Protein AF-A0A445EGE2-F1 (afdb_monomer_lite)

Radius of gyration: 16.01 Å; chains: 1; bounding box: 46×30×43 Å

InterPro domains:
  IPR056789 R13L1/DRL21-like, LRR repeat region [PF25019] (27-91)

Foldseek 3Di:
DDDDPPDPPDPQDEEEAEQDLDPQSQQVLLVPQAHAHEYEYEACLSPQALVSLLSNVVVNNVRYPYYHYYHDPPPPRPDDPVRVVSNVVSD

Structure (mmCIF, N/CA/C/O backbone):
data_AF-A0A445EGE2-F1
#
_entry.id   AF-A0A445EGE2-F1
#
loop_
_atom_site.group_PDB
_atom_site.id
_atom_site.type_symbol
_atom_site.label_atom_id
_atom_site.label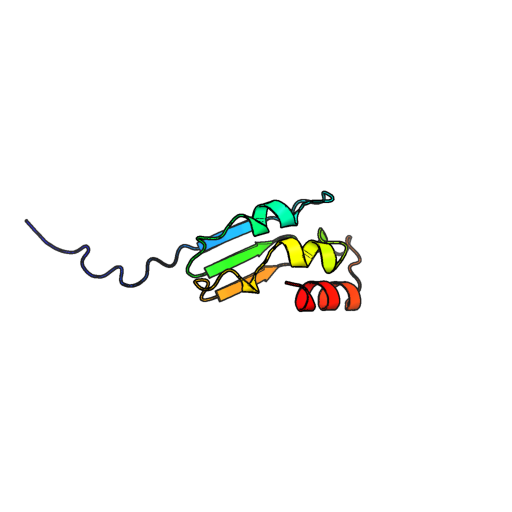_alt_id
_atom_site.label_comp_id
_atom_site.label_asym_id
_atom_site.label_entity_id
_atom_site.label_seq_id
_atom_site.pdbx_PDB_ins_code
_atom_site.Cartn_x
_atom_site.Cartn_y
_atom_site.Cartn_z
_atom_site.occupancy
_atom_site.B_iso_or_equiv
_atom_site.auth_seq_id
_atom_site.auth_comp_id
_atom_site.auth_asym_id
_atom_site.auth_atom_id
_atom_site.pdbx_PDB_model_num
ATOM 1 N N . MET A 1 1 ? -36.506 20.305 21.155 1.00 53.31 1 MET A N 1
ATOM 2 C CA . MET A 1 1 ? -35.523 19.205 21.223 1.00 53.31 1 MET A CA 1
ATOM 3 C C . MET A 1 1 ? -36.161 17.946 20.648 1.00 53.31 1 MET A C 1
ATOM 5 O O . MET A 1 1 ? -37.080 17.438 21.262 1.00 53.31 1 MET A O 1
ATOM 9 N N . HIS A 1 2 ? -35.708 17.497 19.478 1.00 41.12 2 HIS A N 1
ATOM 10 C CA . HIS A 1 2 ? -35.883 16.146 18.917 1.00 41.12 2 HIS A CA 1
ATOM 11 C C . HIS A 1 2 ? -34.601 15.962 18.080 1.00 41.12 2 HIS A C 1
ATOM 13 O O . HIS A 1 2 ? -34.406 16.702 17.128 1.00 41.12 2 HIS A O 1
ATOM 19 N N . GLY A 1 3 ? -33.560 15.234 18.482 1.00 47.53 3 GLY A N 1
ATOM 20 C CA . GLY A 1 3 ? -33.557 13.879 19.013 1.00 47.53 3 GLY A CA 1
ATOM 21 C C . GLY A 1 3 ? -33.314 12.926 17.842 1.00 47.53 3 GLY A C 1
ATOM 22 O O . GLY A 1 3 ? -34.285 12.446 17.274 1.00 47.53 3 GLY A O 1
ATOM 23 N N . GLY A 1 4 ? -32.048 12.693 17.454 1.00 49.66 4 GLY A N 1
ATOM 24 C CA . GLY A 1 4 ? -31.752 11.650 16.461 1.00 49.66 4 GLY A CA 1
ATOM 25 C C . GLY A 1 4 ? -30.453 11.700 15.642 1.00 49.66 4 GLY A C 1
ATOM 26 O O . GLY A 1 4 ? -30.494 11.252 14.507 1.00 49.66 4 GLY A O 1
ATOM 27 N N . ILE A 1 5 ? -29.303 12.153 16.166 1.00 57.34 5 ILE A N 1
ATOM 28 C CA . ILE A 1 5 ? -27.976 11.771 15.594 1.00 57.34 5 ILE A CA 1
ATOM 29 C C . ILE A 1 5 ? -27.383 10.582 16.387 1.00 57.34 5 ILE A C 1
ATOM 31 O O . ILE A 1 5 ? -26.202 10.267 16.346 1.00 57.34 5 ILE A O 1
ATOM 35 N N . SER A 1 6 ? -28.210 9.859 17.141 1.00 53.78 6 SER A N 1
ATOM 36 C CA . SER A 1 6 ? -27.758 8.847 18.105 1.00 53.78 6 SER A CA 1
ATOM 37 C C . SER A 1 6 ? -27.331 7.507 17.484 1.00 53.78 6 SER A C 1
ATOM 39 O O . SER A 1 6 ? -27.261 6.508 18.200 1.00 53.78 6 SER A O 1
ATOM 41 N N . LYS A 1 7 ? -27.072 7.430 16.170 1.00 49.53 7 LYS A N 1
ATOM 42 C CA . LYS A 1 7 ? -26.735 6.152 15.520 1.00 49.53 7 LYS A CA 1
ATOM 43 C C . LYS A 1 7 ? -25.947 6.249 14.208 1.00 49.53 7 LYS A C 1
ATOM 45 O O . LYS A 1 7 ? -26.135 5.418 13.332 1.00 49.53 7 LYS A O 1
ATOM 50 N N . LEU A 1 8 ? -24.999 7.173 14.088 1.00 49.88 8 LEU A N 1
ATOM 51 C CA . LEU A 1 8 ? -23.844 6.920 13.214 1.00 49.88 8 LEU A CA 1
ATOM 52 C C . LEU A 1 8 ? -22.824 6.138 14.045 1.00 49.88 8 LEU A C 1
ATOM 54 O O . LEU A 1 8 ? -21.858 6.703 14.542 1.00 49.88 8 LEU A O 1
ATOM 58 N N . LYS A 1 9 ? -23.112 4.858 14.322 1.00 46.50 9 LYS A N 1
ATOM 59 C CA . LYS A 1 9 ? -22.214 4.036 15.150 1.00 46.50 9 LYS A CA 1
ATOM 60 C C . LYS A 1 9 ? -20.882 3.759 14.456 1.00 46.50 9 LYS A C 1
ATOM 62 O O . LYS A 1 9 ? -19.915 3.527 15.163 1.00 46.50 9 LYS A O 1
ATOM 67 N N . GLU A 1 10 ? -20.823 3.890 13.133 1.00 50.19 10 GLU A N 1
ATOM 68 C CA . GLU A 1 10 ? -19.590 3.833 12.352 1.00 50.19 10 GLU A CA 1
ATOM 69 C C . GLU A 1 10 ? -19.709 4.819 11.186 1.00 50.19 10 GLU A C 1
ATOM 71 O O . GLU A 1 10 ? -20.349 4.542 10.174 1.00 50.19 10 GLU A O 1
ATOM 76 N N . LEU A 1 11 ? -19.153 6.023 11.345 1.00 51.28 11 LEU A N 1
ATOM 77 C CA . LEU A 1 11 ? -18.827 6.871 10.200 1.00 51.28 11 LEU A CA 1
ATOM 78 C C . LEU A 1 11 ? -17.684 6.148 9.468 1.00 51.28 11 LEU A C 1
ATOM 80 O O . LEU A 1 11 ? -16.521 6.345 9.810 1.00 51.28 11 LEU A O 1
ATOM 84 N N . GLN A 1 12 ? -18.003 5.254 8.526 1.00 55.00 12 GLN A N 1
ATOM 85 C CA . GLN A 1 12 ? -16.998 4.746 7.593 1.00 55.00 12 GLN A CA 1
ATOM 86 C C . GLN A 1 12 ? -16.569 5.926 6.729 1.00 55.00 12 GLN A C 1
ATOM 88 O O . GLN A 1 12 ? -17.271 6.331 5.803 1.00 55.00 12 GLN A O 1
ATOM 93 N N . PHE A 1 13 ? -15.446 6.536 7.092 1.00 61.09 13 PHE A N 1
ATOM 94 C CA . PHE A 1 13 ? -14.814 7.531 6.252 1.00 61.09 13 PHE A CA 1
ATOM 95 C C . PHE A 1 13 ? -14.166 6.758 5.107 1.00 61.09 13 PHE A C 1
ATOM 97 O O . PHE A 1 13 ? -13.260 5.964 5.333 1.00 61.09 13 PHE A O 1
ATOM 104 N N 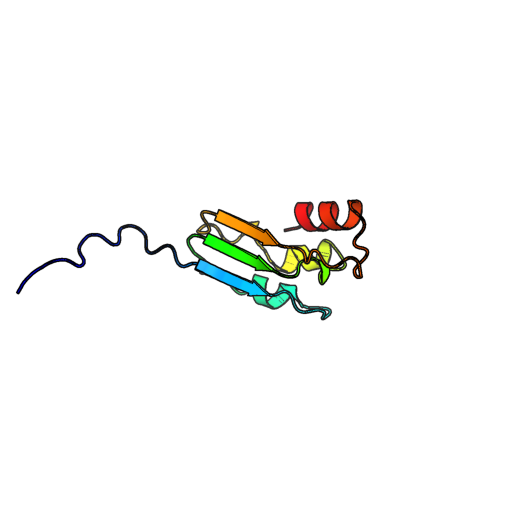. SER A 1 14 ? -14.695 6.909 3.895 1.00 65.00 14 SER A N 1
ATOM 105 C CA . SER A 1 14 ? -14.003 6.408 2.715 1.00 65.00 14 SER A CA 1
ATOM 106 C C . SER A 1 14 ? -12.948 7.438 2.357 1.00 65.00 14 SER A C 1
ATOM 108 O O . SER A 1 14 ? -13.296 8.565 2.007 1.00 65.00 14 SER A O 1
ATOM 110 N N . SER A 1 15 ? -11.681 7.063 2.471 1.00 78.31 15 SER A N 1
ATOM 111 C CA . SER A 1 15 ? -10.562 7.889 2.020 1.00 78.31 15 SER A CA 1
ATOM 112 C C . SER A 1 15 ? -9.912 7.214 0.821 1.00 78.31 15 SER A C 1
ATOM 114 O O . SER A 1 15 ? -9.679 6.006 0.850 1.00 78.31 15 SER A O 1
ATOM 116 N N . ASP A 1 16 ? -9.611 7.979 -0.221 1.00 84.62 16 ASP A N 1
ATOM 117 C CA . ASP A 1 16 ? -8.859 7.496 -1.369 1.00 84.62 16 ASP A CA 1
ATOM 118 C C . ASP A 1 16 ? -7.527 8.231 -1.529 1.00 84.62 16 ASP A C 1
ATOM 120 O O . ASP A 1 16 ? -7.405 9.421 -1.241 1.00 84.62 16 ASP A O 1
ATOM 124 N N . PHE A 1 17 ? -6.513 7.491 -1.968 1.00 86.69 17 PHE A N 1
ATOM 125 C CA . PHE A 1 17 ? -5.180 7.991 -2.270 1.00 86.69 17 PHE A CA 1
ATOM 126 C C . PHE A 1 17 ? -4.800 7.586 -3.689 1.00 86.69 17 PHE A C 1
ATOM 128 O O . PHE A 1 17 ? -4.963 6.432 -4.087 1.00 86.69 17 PHE A O 1
ATOM 135 N N . VAL A 1 18 ? -4.294 8.541 -4.463 1.00 87.31 18 VAL A N 1
ATOM 136 C CA . VAL A 1 18 ? -3.841 8.316 -5.836 1.00 87.31 18 VAL A CA 1
ATOM 137 C C . VAL A 1 18 ? -2.323 8.356 -5.830 1.00 87.31 18 VAL A C 1
ATOM 139 O O . VAL A 1 18 ? -1.749 9.391 -5.515 1.00 87.31 18 VAL A O 1
ATOM 142 N N . VAL A 1 19 ? -1.680 7.246 -6.188 1.00 87.00 19 VAL A N 1
ATOM 143 C CA . VAL A 1 19 ? -0.221 7.197 -6.300 1.00 87.00 19 VAL A CA 1
ATOM 144 C C . VAL A 1 19 ? 0.217 8.050 -7.486 1.00 87.00 19 VAL A C 1
ATOM 146 O O . VAL A 1 19 ? -0.255 7.864 -8.614 1.00 87.00 19 VAL A O 1
ATOM 149 N N . GLU A 1 20 ? 1.128 8.985 -7.238 1.00 83.06 20 GLU A N 1
ATOM 150 C CA . GLU A 1 20 ? 1.765 9.780 -8.283 1.00 83.06 20 GLU A CA 1
ATOM 151 C C . GLU A 1 20 ? 3.014 9.084 -8.828 1.00 83.06 20 GLU A C 1
ATOM 153 O O . GLU A 1 20 ? 3.738 8.418 -8.096 1.00 83.06 20 GLU A O 1
ATOM 158 N N . ARG A 1 21 ? 3.299 9.268 -10.121 1.00 78.50 21 ARG A N 1
ATOM 159 C CA . ARG A 1 21 ? 4.493 8.717 -10.779 1.00 78.50 21 ARG A CA 1
ATOM 160 C C . ARG A 1 21 ? 5.731 9.570 -10.472 1.00 78.50 21 ARG A C 1
ATOM 162 O O . ARG A 1 21 ? 6.245 10.259 -11.350 1.00 78.50 21 ARG A O 1
ATOM 169 N N . GLN A 1 22 ? 6.164 9.571 -9.218 1.00 74.50 22 GLN A N 1
ATOM 170 C CA . GLN A 1 22 ? 7.360 10.266 -8.731 1.00 74.50 22 GLN A CA 1
ATOM 171 C C . GLN A 1 22 ? 8.129 9.332 -7.789 1.00 74.50 22 GLN A C 1
ATOM 173 O O . GLN A 1 22 ? 7.525 8.428 -7.229 1.00 74.50 22 GLN A O 1
ATOM 178 N N . GLU A 1 23 ? 9.426 9.568 -7.551 1.00 66.06 23 GLU A N 1
ATOM 179 C CA . GLU A 1 23 ? 10.254 8.702 -6.677 1.00 66.06 23 GLU A CA 1
ATOM 180 C C . GLU A 1 23 ? 9.701 8.538 -5.242 1.00 66.06 23 GLU A C 1
ATOM 182 O O . GLU A 1 23 ? 10.085 7.612 -4.530 1.00 66.06 23 GLU A O 1
ATOM 187 N N . ASN A 1 24 ? 8.777 9.413 -4.829 1.00 68.62 24 ASN A N 1
ATOM 188 C CA . ASN A 1 24 ? 8.180 9.445 -3.496 1.00 68.62 24 ASN A CA 1
ATOM 189 C C . ASN A 1 24 ? 6.648 9.273 -3.522 1.00 68.62 24 ASN A C 1
ATOM 191 O O . ASN A 1 24 ? 5.978 9.703 -2.581 1.00 68.62 24 ASN A O 1
ATOM 195 N N . GLY A 1 25 ? 6.076 8.670 -4.572 1.00 72.31 25 GLY A N 1
ATOM 196 C CA . GLY A 1 25 ? 4.624 8.628 -4.813 1.00 72.31 25 GLY A CA 1
ATOM 197 C C . GLY A 1 25 ? 3.788 8.009 -3.685 1.00 72.31 25 GLY A C 1
ATOM 198 O O . GLY A 1 25 ? 2.593 8.274 -3.570 1.00 72.31 25 GLY A O 1
ATOM 199 N N . THR A 1 26 ? 4.414 7.216 -2.816 1.00 81.50 26 THR A N 1
ATOM 200 C CA . THR A 1 26 ? 3.805 6.558 -1.647 1.00 81.50 26 THR A CA 1
ATOM 201 C C . THR A 1 26 ? 4.289 7.113 -0.302 1.00 81.50 26 THR A C 1
ATOM 203 O O . THR A 1 26 ? 3.813 6.679 0.747 1.00 81.50 26 THR A O 1
ATOM 206 N N . GLN A 1 27 ? 5.237 8.056 -0.283 1.00 84.88 27 GLN A N 1
ATOM 207 C CA . GLN A 1 27 ? 5.798 8.580 0.966 1.00 84.88 27 GLN A CA 1
ATOM 208 C C . GLN A 1 27 ? 4.756 9.367 1.762 1.00 84.88 27 GLN A C 1
ATOM 210 O O . GLN A 1 27 ? 4.608 9.149 2.963 1.00 84.88 27 GLN A O 1
ATOM 215 N N . GLU A 1 28 ? 3.994 10.224 1.084 1.00 84.38 28 GLU A N 1
ATOM 216 C CA . GLU A 1 28 ? 2.913 11.003 1.699 1.00 84.38 28 GLU A CA 1
ATOM 217 C C . GLU A 1 28 ? 1.846 10.086 2.311 1.00 84.38 28 GLU A C 1
ATOM 219 O O . GLU A 1 28 ? 1.329 10.338 3.400 1.00 84.38 28 GLU A O 1
ATOM 224 N N . LEU A 1 29 ? 1.583 8.947 1.663 1.00 85.94 29 LEU A N 1
ATOM 225 C CA . LEU A 1 29 ? 0.680 7.926 2.182 1.00 85.94 29 LEU A CA 1
ATOM 226 C C . LEU A 1 29 ? 1.171 7.331 3.514 1.00 85.94 29 LEU A C 1
ATOM 228 O O . LEU A 1 29 ? 0.367 6.989 4.388 1.00 85.94 29 LEU A O 1
ATOM 232 N N . GLY A 1 30 ? 2.485 7.240 3.711 1.00 86.19 30 GLY A N 1
ATOM 233 C CA . GLY A 1 30 ? 3.101 6.834 4.974 1.00 86.19 30 GLY A CA 1
ATOM 234 C C . GLY A 1 30 ? 2.831 7.781 6.145 1.00 86.19 30 GLY A C 1
ATOM 235 O O . GLY A 1 30 ? 2.852 7.343 7.299 1.00 86.19 30 GLY A O 1
ATOM 236 N N . GLU A 1 31 ? 2.551 9.055 5.866 1.00 85.75 31 GLU A N 1
ATOM 237 C CA . GLU A 1 31 ? 2.276 10.091 6.871 1.00 85.75 31 GLU A CA 1
ATOM 238 C C . GLU A 1 31 ? 0.799 10.119 7.299 1.00 85.75 31 GLU A C 1
ATOM 240 O O . GLU A 1 31 ? 0.454 10.614 8.377 1.00 85.75 31 GLU A O 1
ATOM 245 N N . LEU A 1 32 ? -0.086 9.510 6.503 1.00 83.25 32 LEU A N 1
ATOM 246 C CA . LEU A 1 32 ? -1.509 9.371 6.805 1.00 83.25 32 LEU A CA 1
ATOM 247 C C . LEU A 1 32 ? -1.742 8.294 7.880 1.00 83.25 32 LEU A C 1
ATOM 249 O O . LEU A 1 32 ? -2.059 7.141 7.593 1.00 83.25 32 LEU A O 1
ATOM 253 N N . VAL A 1 33 ? -1.586 8.671 9.150 1.00 74.44 33 VAL A N 1
ATOM 254 C CA . VAL A 1 33 ? -1.669 7.744 10.300 1.00 74.44 33 VAL A CA 1
ATOM 255 C C . VAL A 1 33 ? -3.060 7.629 10.936 1.00 74.44 33 VAL A C 1
ATOM 257 O O . VA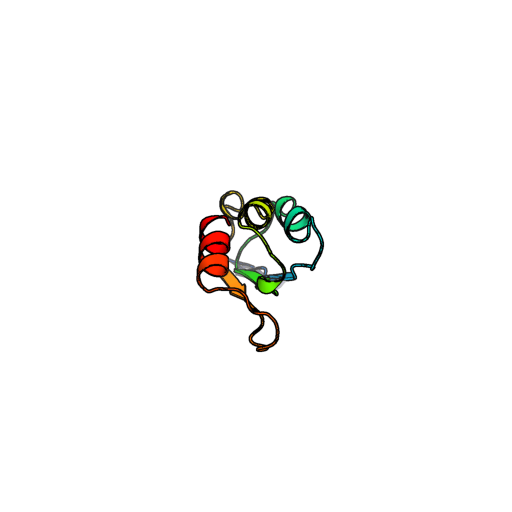L A 1 33 ? -3.312 6.704 11.702 1.00 74.44 33 VAL A O 1
ATOM 260 N N . ASN A 1 34 ? -3.983 8.539 10.613 1.00 78.31 34 ASN A N 1
ATOM 261 C CA . ASN A 1 34 ? -5.324 8.608 11.214 1.00 78.31 34 ASN A CA 1
ATOM 262 C C . ASN A 1 34 ? -6.440 8.174 10.248 1.00 78.31 34 ASN A C 1
ATOM 264 O O . ASN A 1 34 ? -7.556 8.689 10.310 1.00 78.31 34 ASN A O 1
ATOM 268 N N . LEU A 1 35 ? -6.140 7.236 9.348 1.00 83.88 35 LEU A N 1
ATOM 269 C CA . LEU A 1 35 ? -7.128 6.650 8.443 1.00 83.88 35 LEU A CA 1
ATOM 270 C C . LEU A 1 35 ? -7.989 5.630 9.191 1.00 83.88 35 LEU A C 1
ATOM 272 O O . LEU A 1 35 ? -7.477 4.858 10.003 1.00 83.88 35 LEU A O 1
ATOM 276 N N . ARG A 1 36 ? -9.301 5.656 8.940 1.00 86.38 36 ARG A N 1
ATOM 277 C CA . ARG A 1 36 ? -10.283 4.765 9.566 1.00 86.38 36 ARG A CA 1
ATOM 278 C C . ARG A 1 36 ? -11.308 4.298 8.548 1.00 86.38 36 ARG A C 1
ATOM 280 O O . ARG A 1 36 ? -11.655 5.083 7.674 1.00 86.38 36 ARG A O 1
ATOM 287 N N . GLY A 1 37 ? -11.848 3.095 8.710 1.00 87.38 37 GLY A N 1
ATOM 288 C CA . GLY A 1 37 ? -12.888 2.589 7.816 1.00 87.38 37 GLY A CA 1
ATOM 289 C C . GLY A 1 37 ? -12.318 2.031 6.516 1.00 87.38 37 GLY A C 1
ATOM 290 O O . GLY A 1 37 ? -11.345 1.279 6.531 1.00 87.38 37 GLY A O 1
ATOM 291 N N . THR A 1 38 ? -12.933 2.383 5.391 1.00 88.81 38 THR A N 1
ATOM 292 C CA . THR A 1 38 ? -12.528 1.894 4.068 1.00 88.81 38 THR A CA 1
ATOM 293 C C . THR A 1 38 ? -11.497 2.828 3.449 1.00 88.81 38 THR A C 1
ATOM 295 O O . THR A 1 38 ? -11.703 4.039 3.376 1.00 88.81 38 THR A O 1
ATOM 298 N N . PHE A 1 39 ? -10.395 2.265 2.968 1.00 89.06 39 PHE A N 1
ATOM 299 C CA . PHE A 1 39 ? -9.318 3.012 2.341 1.00 89.06 39 PHE A CA 1
ATOM 300 C C . PHE A 1 39 ? -9.000 2.460 0.954 1.00 89.06 39 PHE A C 1
ATOM 302 O O . PHE A 1 39 ? -8.808 1.257 0.798 1.00 89.06 39 PHE A O 1
ATOM 309 N N . GLU A 1 40 ? -8.945 3.326 -0.054 1.00 90.62 40 GLU A N 1
ATOM 310 C CA . GLU A 1 40 ? -8.660 2.945 -1.440 1.00 90.62 40 GLU A CA 1
ATOM 311 C C . GLU A 1 40 ? -7.333 3.547 -1.914 1.00 90.62 40 GLU A C 1
ATOM 313 O O . GLU A 1 40 ? -7.122 4.751 -1.809 1.00 90.62 40 GLU A O 1
ATOM 318 N N . ILE A 1 41 ? -6.452 2.723 -2.484 1.00 90.62 41 ILE A N 1
ATOM 319 C CA . ILE A 1 41 ? -5.220 3.157 -3.148 1.00 90.62 41 ILE A CA 1
ATOM 320 C C . ILE A 1 41 ? -5.373 2.911 -4.644 1.00 90.62 41 ILE A C 1
ATOM 322 O O . ILE A 1 41 ? -5.596 1.782 -5.082 1.00 90.62 41 ILE A O 1
ATOM 326 N N . LYS A 1 42 ? -5.249 3.977 -5.429 1.00 89.38 42 LYS A N 1
ATOM 327 C CA . LYS A 1 42 ? -5.400 3.976 -6.885 1.00 89.38 42 LYS A CA 1
ATOM 328 C C . LYS A 1 42 ? -4.058 4.211 -7.559 1.00 89.38 42 LYS A C 1
ATOM 330 O O . LYS A 1 42 ? -3.193 4.888 -7.008 1.00 89.38 42 LYS A O 1
ATOM 335 N N . LYS A 1 43 ? -3.961 3.749 -8.803 1.00 88.56 43 LYS A N 1
ATOM 336 C CA . LYS A 1 43 ? -2.799 3.909 -9.679 1.00 88.56 43 LYS A CA 1
ATOM 337 C C . LYS A 1 43 ? -1.529 3.219 -9.175 1.00 88.56 43 LYS A C 1
ATOM 339 O O . LYS A 1 43 ? -0.432 3.764 -9.274 1.00 88.56 43 LYS A O 1
ATOM 344 N N . LEU A 1 44 ? -1.673 2.026 -8.603 1.00 88.81 44 LEU A N 1
ATOM 345 C CA . LEU A 1 44 ? -0.535 1.261 -8.081 1.00 88.81 44 LEU A CA 1
ATOM 346 C C . LEU A 1 44 ? 0.493 0.874 -9.158 1.00 88.81 44 LEU A C 1
ATOM 348 O O . LEU A 1 44 ? 1.628 0.578 -8.809 1.00 88.81 44 LEU A O 1
ATOM 352 N N . GLU A 1 45 ? 0.151 0.959 -10.449 1.00 85.88 45 GLU A N 1
ATOM 353 C CA . GLU A 1 45 ? 1.097 0.844 -11.568 1.00 85.88 45 GLU A CA 1
ATOM 354 C C . GLU A 1 45 ? 2.189 1.926 -11.574 1.00 85.88 45 GLU A C 1
ATOM 356 O O . GLU A 1 45 ? 3.210 1.768 -12.240 1.00 85.88 45 GLU A O 1
ATOM 361 N N . ASN A 1 46 ? 1.994 3.026 -10.839 1.00 86.12 46 ASN A N 1
ATOM 362 C CA . ASN A 1 46 ? 3.013 4.061 -10.680 1.00 86.12 46 ASN A CA 1
ATOM 363 C C . ASN A 1 46 ? 4.114 3.669 -9.686 1.00 86.12 46 ASN A C 1
ATOM 365 O O . ASN A 1 46 ? 5.167 4.301 -9.708 1.00 86.12 46 ASN A O 1
ATOM 369 N N . VAL A 1 47 ? 3.886 2.646 -8.853 1.00 86.62 47 VAL A N 1
ATOM 370 C CA . VAL A 1 47 ? 4.890 2.112 -7.928 1.00 86.62 47 VAL A CA 1
ATOM 371 C C . VAL A 1 47 ? 5.810 1.177 -8.703 1.00 86.62 47 VAL A C 1
ATOM 373 O O . VAL A 1 47 ? 5.358 0.181 -9.266 1.00 86.62 47 VAL A O 1
ATOM 376 N N . VAL A 1 48 ? 7.105 1.485 -8.741 1.00 81.94 48 VAL A N 1
ATOM 377 C CA . VAL A 1 48 ? 8.065 0.718 -9.561 1.00 81.94 48 VAL A CA 1
ATOM 378 C C . VAL A 1 48 ? 8.717 -0.411 -8.762 1.00 81.94 48 VAL A C 1
ATOM 380 O O . VAL A 1 48 ? 9.041 -1.463 -9.314 1.00 81.94 48 VAL A O 1
ATOM 383 N N . GLU A 1 49 ? 8.884 -0.220 -7.452 1.00 84.62 49 GLU A N 1
ATOM 384 C CA . GLU A 1 49 ? 9.571 -1.163 -6.571 1.00 84.62 49 GLU A CA 1
ATOM 385 C C . GLU A 1 49 ? 8.785 -1.418 -5.280 1.00 84.62 49 GLU A C 1
ATOM 387 O O . GLU A 1 49 ? 8.210 -0.506 -4.687 1.00 84.62 49 GLU A O 1
ATOM 392 N N . GLY A 1 50 ? 8.856 -2.644 -4.749 1.00 85.19 50 GLY A N 1
ATOM 393 C CA . GLY A 1 50 ? 8.266 -2.964 -3.442 1.00 85.19 50 GLY A CA 1
ATOM 394 C C . GLY A 1 50 ? 8.806 -2.084 -2.302 1.00 85.19 50 GLY A C 1
ATOM 395 O O . GLY A 1 50 ? 8.084 -1.732 -1.371 1.00 85.19 50 GLY A O 1
ATOM 396 N N . LYS A 1 51 ? 10.059 -1.616 -2.398 1.00 86.31 51 LYS A N 1
ATOM 397 C CA . LYS A 1 51 ? 10.627 -0.671 -1.422 1.00 86.31 51 LYS A CA 1
ATOM 398 C C . LYS A 1 51 ? 9.834 0.638 -1.353 1.00 86.31 51 LYS A C 1
ATOM 400 O O . LYS A 1 51 ? 9.660 1.172 -0.260 1.00 86.31 51 LYS A O 1
ATOM 405 N N . GLU A 1 52 ? 9.368 1.140 -2.491 1.00 87.81 52 GLU A N 1
ATOM 406 C CA . GLU A 1 52 ? 8.510 2.319 -2.548 1.00 87.81 52 GLU A CA 1
ATOM 407 C C . GLU A 1 52 ? 7.144 2.003 -1.927 1.00 87.81 52 GLU A C 1
ATOM 409 O O . GLU A 1 52 ? 6.680 2.754 -1.072 1.00 87.81 52 GLU A O 1
ATOM 414 N N . ALA A 1 53 ? 6.542 0.851 -2.242 1.00 90.00 53 ALA A N 1
ATOM 415 C CA . ALA A 1 53 ? 5.278 0.421 -1.631 1.00 90.00 53 ALA A CA 1
ATOM 416 C C . ALA A 1 53 ? 5.340 0.425 -0.092 1.00 90.00 53 ALA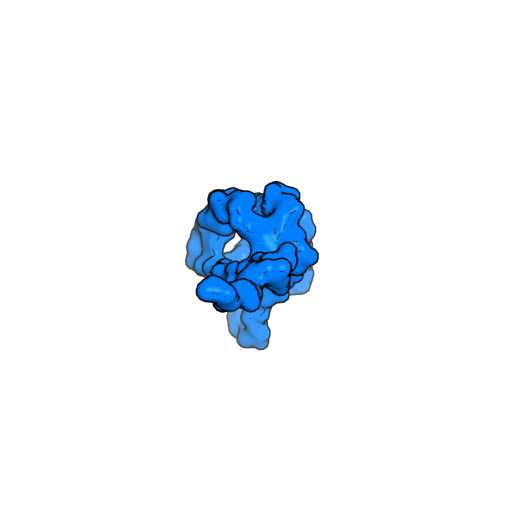 A C 1
ATOM 418 O O . ALA A 1 53 ? 4.422 0.910 0.566 1.00 90.00 53 ALA A O 1
ATOM 419 N N . ARG A 1 54 ? 6.471 0.008 0.488 1.00 91.00 54 ARG A N 1
ATOM 420 C CA . ARG A 1 54 ? 6.686 -0.013 1.943 1.00 91.00 54 ARG A CA 1
ATOM 421 C C . ARG A 1 54 ? 6.599 1.361 2.608 1.00 91.00 54 ARG A C 1
ATOM 423 O O . ARG A 1 54 ? 6.258 1.447 3.791 1.00 91.00 54 ARG A O 1
ATOM 430 N N . ASN A 1 55 ? 6.860 2.444 1.876 1.00 89.56 55 ASN A N 1
ATOM 431 C CA . ASN A 1 55 ? 6.692 3.799 2.406 1.00 89.56 55 ASN A CA 1
ATOM 432 C C . ASN A 1 55 ? 5.222 4.116 2.704 1.00 89.56 55 ASN A C 1
ATOM 434 O O . ASN A 1 55 ? 4.957 4.931 3.583 1.00 89.56 55 ASN A O 1
ATOM 438 N N . ALA A 1 56 ? 4.273 3.419 2.065 1.00 89.88 56 ALA A N 1
ATOM 439 C CA . ALA A 1 56 ? 2.855 3.543 2.369 1.00 89.88 56 ALA A CA 1
ATOM 440 C C . ALA A 1 56 ? 2.519 3.096 3.796 1.00 89.88 56 ALA A C 1
ATOM 442 O O . ALA A 1 56 ? 1.502 3.539 4.323 1.00 89.88 56 ALA A O 1
ATOM 443 N N . ARG A 1 57 ? 3.344 2.257 4.444 1.00 90.94 57 ARG A N 1
ATOM 444 C CA . ARG A 1 57 ? 3.179 1.810 5.841 1.00 90.94 57 ARG A CA 1
ATOM 445 C C . ARG A 1 57 ? 1.744 1.364 6.143 1.00 90.94 57 ARG A C 1
ATOM 447 O O . ARG A 1 57 ? 1.121 1.868 7.084 1.00 90.94 57 ARG A O 1
ATOM 454 N N . ILE A 1 58 ? 1.176 0.481 5.320 1.00 89.62 58 ILE A N 1
ATOM 455 C CA . ILE A 1 58 ? -0.231 0.084 5.463 1.00 89.62 58 ILE A CA 1
ATOM 456 C C . ILE A 1 58 ? -0.435 -0.731 6.737 1.00 89.62 58 ILE A C 1
ATOM 458 O O . ILE A 1 58 ? -1.404 -0.505 7.460 1.00 89.62 58 ILE A O 1
ATOM 462 N N . ILE A 1 59 ? 0.540 -1.570 7.086 1.00 88.50 59 ILE A N 1
ATOM 463 C CA . ILE A 1 59 ? 0.561 -2.357 8.329 1.00 88.50 59 ILE A CA 1
ATOM 464 C C . ILE A 1 59 ? 0.424 -1.476 9.589 1.00 88.50 59 ILE A C 1
ATOM 466 O O . ILE A 1 59 ? -0.151 -1.901 10.594 1.00 88.50 59 ILE A O 1
ATOM 470 N N . ASP A 1 60 ? 0.897 -0.226 9.546 1.00 90.00 60 ASP A N 1
ATOM 471 C CA . ASP A 1 60 ? 0.820 0.696 10.686 1.00 90.00 60 ASP A CA 1
ATOM 472 C C . ASP A 1 60 ? -0.582 1.323 10.861 1.00 90.00 60 ASP A C 1
ATOM 474 O O . ASP A 1 60 ? -0.897 1.855 11.931 1.00 90.00 60 ASP A O 1
ATOM 478 N N . LYS A 1 61 ? -1.455 1.250 9.846 1.00 88.50 61 LYS A N 1
ATOM 479 C CA . LYS A 1 61 ? -2.785 1.887 9.814 1.00 88.50 61 LYS A CA 1
ATOM 480 C C . LYS A 1 61 ? -3.861 0.983 10.428 1.00 88.50 61 LYS A C 1
ATOM 482 O O . LYS A 1 61 ? -4.783 0.514 9.769 1.00 88.50 61 LYS A O 1
ATOM 487 N N . LYS A 1 62 ? -3.769 0.788 11.744 1.00 88.06 62 LYS A N 1
ATOM 488 C CA . LYS A 1 62 ? -4.560 -0.179 12.541 1.00 88.06 62 LYS A CA 1
ATOM 489 C C . LYS A 1 62 ? -6.081 0.020 12.567 1.00 88.06 62 LYS A C 1
ATOM 491 O O . LYS A 1 62 ? -6.778 -0.803 13.151 1.00 88.06 62 LYS A O 1
ATOM 496 N N . HIS A 1 63 ? -6.586 1.132 12.047 1.00 87.88 63 HIS A N 1
ATOM 497 C CA . HIS A 1 63 ? -8.009 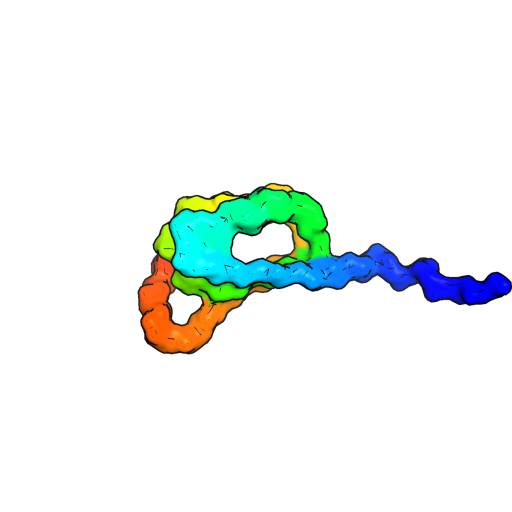1.473 12.102 1.00 87.88 63 HIS A CA 1
ATOM 498 C C . HIS A 1 63 ? -8.705 1.378 10.741 1.00 87.88 63 HIS A C 1
ATOM 500 O O . HIS A 1 63 ? -9.874 1.746 10.634 1.00 87.88 63 HIS A O 1
ATOM 506 N N . ILE A 1 64 ? -7.995 0.912 9.712 1.00 88.69 64 ILE A N 1
ATOM 507 C CA . ILE A 1 64 ? -8.591 0.569 8.424 1.00 88.69 64 ILE A CA 1
ATOM 508 C C . ILE A 1 64 ? -9.295 -0.782 8.569 1.00 88.69 64 ILE A C 1
ATOM 510 O O . ILE A 1 64 ? -8.678 -1.766 8.969 1.00 88.69 64 ILE A O 1
ATOM 514 N N . ASP A 1 65 ? -10.576 -0.812 8.219 1.00 88.56 65 ASP A N 1
ATOM 515 C CA . ASP A 1 65 ? -11.405 -2.017 8.203 1.00 88.56 65 ASP A CA 1
ATOM 516 C C . ASP A 1 65 ? -11.306 -2.734 6.848 1.00 88.56 65 ASP A C 1
ATOM 518 O O . ASP A 1 65 ? -11.293 -3.962 6.784 1.00 88.56 65 ASP A O 1
ATOM 522 N N . TYR A 1 66 ? -11.206 -1.961 5.759 1.00 88.88 66 TYR A N 1
ATOM 523 C CA . TYR A 1 66 ? -11.118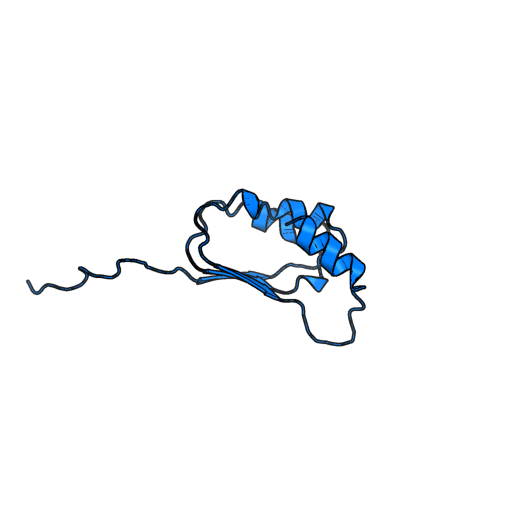 -2.470 4.390 1.00 88.88 66 TYR A CA 1
ATOM 524 C C . TYR A 1 66 ? -10.075 -1.698 3.590 1.00 88.88 66 TYR A C 1
ATOM 526 O O . TYR A 1 66 ? -10.100 -0.470 3.560 1.00 88.88 66 TYR A O 1
ATOM 534 N N . LEU A 1 67 ? -9.199 -2.421 2.894 1.00 90.25 67 LEU A N 1
ATOM 535 C CA . LEU A 1 67 ? -8.232 -1.862 1.956 1.00 90.25 67 LEU A CA 1
ATOM 536 C C . LEU A 1 67 ? -8.597 -2.282 0.531 1.00 90.25 67 LEU A C 1
ATOM 538 O O . LEU A 1 67 ? -8.712 -3.472 0.240 1.00 90.25 67 LEU A O 1
ATOM 542 N N . LEU A 1 68 ? -8.759 -1.305 -0.353 1.00 90.69 68 LEU A N 1
ATOM 543 C CA . LEU A 1 68 ? -9.004 -1.502 -1.776 1.00 90.69 68 LEU A CA 1
ATOM 544 C C . LEU A 1 68 ? -7.756 -1.076 -2.547 1.00 90.69 68 LEU A C 1
ATOM 546 O O . LEU A 1 68 ? -7.272 0.041 -2.385 1.00 90.69 68 LEU A O 1
ATOM 550 N N . LEU A 1 69 ? -7.236 -1.968 -3.383 1.00 91.00 69 LEU A N 1
ATOM 551 C CA . LEU A 1 69 ? -6.036 -1.741 -4.179 1.00 91.00 69 LEU A CA 1
ATOM 552 C C . LEU A 1 69 ? -6.420 -1.767 -5.653 1.00 91.00 69 LEU A C 1
ATOM 554 O O . LEU A 1 69 ? -7.023 -2.735 -6.120 1.00 91.00 69 LEU A O 1
ATOM 558 N N . LYS A 1 70 ? -6.106 -0.692 -6.374 1.00 88.81 70 LYS A N 1
ATOM 559 C CA . LYS A 1 70 ? -6.496 -0.525 -7.770 1.00 88.81 70 LYS A CA 1
ATOM 560 C C . LYS A 1 70 ? -5.302 -0.149 -8.638 1.00 88.81 70 LYS A C 1
ATOM 562 O O . LYS A 1 70 ? -4.735 0.937 -8.508 1.00 88.81 70 LYS A O 1
ATOM 567 N N . TRP A 1 71 ? -5.001 -1.037 -9.575 1.00 88.00 71 TRP A N 1
ATOM 568 C CA . TRP A 1 71 ? -4.162 -0.772 -10.738 1.00 88.00 71 TRP A CA 1
ATOM 569 C C . TRP A 1 71 ? -5.030 -0.238 -11.879 1.00 88.00 71 TRP A C 1
ATOM 571 O O . TRP A 1 71 ? -6.223 -0.561 -11.970 1.00 88.00 71 TRP A O 1
ATOM 581 N N . CYS A 1 72 ? -4.464 0.609 -12.732 1.00 78.50 72 CYS A N 1
ATOM 582 C CA . CYS A 1 72 ? -5.097 0.942 -13.998 1.00 78.50 72 CYS A CA 1
ATOM 583 C C . CYS A 1 72 ? -5.184 -0.312 -14.878 1.00 78.50 72 CYS A C 1
ATOM 585 O O . CYS A 1 72 ? -4.291 -1.152 -14.869 1.00 78.50 72 CYS A O 1
ATOM 587 N N . SER A 1 73 ? -6.281 -0.432 -15.624 1.00 65.88 73 SER A N 1
ATOM 588 C CA . SER A 1 73 ? -6.499 -1.532 -16.570 1.00 65.88 73 SER A CA 1
ATOM 589 C C . SER A 1 73 ? -6.026 -1.187 -17.985 1.00 65.88 73 SER A C 1
ATOM 591 O O . SER A 1 73 ? -6.214 -2.003 -18.885 1.00 65.88 73 SER A O 1
ATOM 593 N N . ASP A 1 74 ? -5.499 0.022 -18.207 1.00 60.09 74 ASP A N 1
ATOM 594 C CA . ASP A 1 74 ? -5.009 0.434 -19.520 1.00 60.09 74 ASP A CA 1
ATOM 595 C C . ASP A 1 74 ? -3.699 -0.299 -19.847 1.00 60.09 74 ASP A C 1
ATOM 597 O O . ASP A 1 74 ? -2.703 -0.183 -19.134 1.00 60.09 74 ASP A O 1
ATOM 601 N N . ASP A 1 75 ? -3.744 -1.034 -20.959 1.00 54.03 75 ASP A N 1
ATOM 602 C CA . ASP A 1 75 ? -2.754 -1.970 -21.520 1.00 54.03 75 ASP A CA 1
ATOM 603 C C . ASP A 1 75 ? -1.340 -1.371 -21.737 1.00 54.03 75 ASP A C 1
ATOM 605 O O . ASP A 1 75 ? -0.386 -2.094 -22.019 1.00 54.03 75 ASP A O 1
ATOM 609 N N . ASP A 1 76 ? -1.181 -0.050 -21.599 1.00 55.28 76 ASP A N 1
ATOM 610 C CA . ASP A 1 76 ? 0.053 0.687 -21.904 1.00 55.28 76 ASP A CA 1
ATOM 611 C C . ASP A 1 76 ? 1.102 0.680 -20.770 1.00 55.28 76 ASP A C 1
ATOM 613 O O . ASP A 1 76 ? 2.251 1.079 -20.986 1.00 55.28 76 ASP A O 1
ATOM 617 N N . MET A 1 77 ? 0.756 0.221 -19.561 1.00 57.81 77 MET A N 1
ATOM 618 C CA . MET A 1 77 ? 1.711 0.047 -18.457 1.00 57.81 77 MET A CA 1
ATOM 619 C C . MET A 1 77 ? 1.963 -1.440 -18.215 1.00 57.81 77 MET A C 1
ATOM 621 O O . MET A 1 77 ? 1.203 -2.115 -17.531 1.00 57.81 77 MET A O 1
ATOM 625 N N . VAL A 1 78 ? 3.064 -1.956 -18.762 1.00 55.28 78 VAL A N 1
ATOM 626 C CA . VAL A 1 78 ? 3.508 -3.338 -18.534 1.00 55.28 78 VAL A CA 1
ATOM 627 C C . VAL A 1 78 ? 4.091 -3.464 -17.117 1.00 55.28 78 VAL A C 1
ATOM 629 O O . VAL A 1 78 ? 5.309 -3.510 -16.944 1.00 55.28 78 VAL A O 1
ATOM 632 N N . SER A 1 79 ? 3.249 -3.512 -16.080 1.00 61.59 79 SER A N 1
ATOM 633 C CA . SER A 1 79 ? 3.662 -4.111 -14.807 1.00 61.59 79 SER A CA 1
ATOM 634 C C . SER A 1 79 ? 3.715 -5.621 -15.004 1.00 61.59 79 SER A C 1
ATOM 636 O O . SER A 1 79 ? 2.749 -6.257 -15.422 1.00 61.59 79 SER A O 1
ATOM 638 N N . SER A 1 80 ? 4.873 -6.232 -14.753 1.00 71.50 80 SER A N 1
ATOM 639 C CA . SER A 1 80 ? 4.927 -7.691 -14.734 1.00 71.50 80 SER A CA 1
ATOM 640 C C . SER A 1 80 ? 4.099 -8.198 -13.547 1.00 71.50 80 SER A C 1
ATOM 642 O O . SER A 1 80 ? 4.121 -7.591 -12.476 1.00 71.50 80 SER A O 1
ATOM 644 N N . THR A 1 81 ? 3.427 -9.344 -13.681 1.00 78.88 81 THR A N 1
ATOM 645 C CA . THR A 1 81 ? 2.703 -9.977 -12.559 1.00 78.88 81 THR A CA 1
ATOM 646 C C . THR A 1 81 ? 3.610 -10.213 -11.342 1.00 78.88 81 THR A C 1
ATOM 648 O O . THR A 1 81 ? 3.130 -10.304 -10.216 1.00 78.88 81 THR A O 1
ATOM 651 N N . GLN A 1 82 ? 4.928 -10.317 -11.548 1.00 84.56 82 GLN A N 1
ATOM 652 C CA . GLN A 1 82 ? 5.892 -10.405 -10.455 1.00 84.56 82 GLN A CA 1
ATOM 653 C C . GLN A 1 82 ? 6.040 -9.068 -9.721 1.00 84.56 82 GLN A C 1
ATOM 655 O O . GLN A 1 82 ? 5.971 -9.048 -8.501 1.00 84.56 82 GLN A O 1
ATOM 660 N N . THR A 1 83 ? 6.157 -7.957 -10.449 1.00 83.50 83 THR A N 1
ATOM 661 C CA . THR A 1 83 ? 6.229 -6.606 -9.872 1.00 83.50 83 THR A CA 1
ATOM 662 C C . THR A 1 83 ? 5.001 -6.303 -9.014 1.00 83.50 83 THR A C 1
ATOM 664 O O . THR A 1 83 ? 5.134 -5.802 -7.904 1.00 83.50 83 THR A O 1
ATOM 667 N N . GLU A 1 84 ? 3.805 -6.661 -9.484 1.00 86.81 84 GLU A N 1
ATOM 668 C CA . GLU A 1 84 ? 2.562 -6.484 -8.719 1.00 86.81 84 GLU A CA 1
ATOM 669 C C . GLU A 1 84 ? 2.566 -7.283 -7.413 1.00 86.81 84 GLU A C 1
ATOM 671 O O . GLU A 1 84 ? 2.168 -6.764 -6.372 1.00 86.81 84 GLU A O 1
ATOM 676 N N . ARG A 1 85 ? 3.052 -8.531 -7.451 1.00 89.25 85 ARG A N 1
ATOM 677 C CA . ARG A 1 85 ? 3.210 -9.368 -6.253 1.00 89.25 85 ARG A CA 1
ATOM 678 C C . ARG A 1 85 ? 4.222 -8.776 -5.285 1.00 89.25 85 ARG A C 1
ATOM 680 O O . ARG A 1 85 ? 3.931 -8.695 -4.100 1.00 89.25 85 ARG A O 1
ATOM 687 N N . ASP A 1 86 ? 5.360 -8.312 -5.789 1.00 90.06 86 ASP A N 1
ATOM 688 C CA . ASP A 1 86 ? 6.401 -7.705 -4.962 1.00 90.06 86 ASP A CA 1
ATOM 689 C C . ASP A 1 86 ? 5.893 -6.420 -4.280 1.00 90.06 86 ASP A C 1
ATOM 691 O O . ASP A 1 86 ? 6.209 -6.167 -3.116 1.00 90.06 86 ASP A O 1
ATOM 695 N N . ILE A 1 87 ? 5.076 -5.620 -4.979 1.00 90.12 87 ILE A N 1
ATOM 696 C CA . ILE A 1 87 ? 4.391 -4.444 -4.417 1.00 90.12 87 ILE A CA 1
ATOM 697 C C . ILE A 1 87 ? 3.398 -4.873 -3.337 1.00 90.12 87 ILE A C 1
ATOM 699 O O . ILE A 1 87 ? 3.444 -4.333 -2.236 1.00 90.12 87 ILE A O 1
ATOM 703 N N . LEU A 1 88 ? 2.533 -5.850 -3.629 1.00 90.75 88 LEU A N 1
ATOM 704 C CA . LEU A 1 88 ? 1.538 -6.371 -2.686 1.00 90.75 88 LEU A CA 1
ATOM 705 C C . LEU A 1 88 ? 2.174 -6.910 -1.401 1.00 90.75 88 LEU A C 1
ATOM 707 O O . LEU A 1 88 ? 1.689 -6.606 -0.314 1.00 90.75 88 LEU A O 1
ATOM 711 N N . ASP A 1 89 ? 3.270 -7.656 -1.523 1.00 91.75 89 ASP A N 1
ATOM 712 C CA . ASP A 1 89 ? 4.012 -8.216 -0.389 1.00 91.75 89 ASP A CA 1
ATOM 713 C C . ASP A 1 89 ? 4.729 -7.137 0.442 1.00 91.75 89 ASP A C 1
ATOM 715 O O . ASP A 1 89 ? 5.123 -7.390 1.583 1.00 91.75 89 ASP A O 1
ATOM 719 N N . SER A 1 90 ? 4.911 -5.936 -0.116 1.00 91.38 90 SER A N 1
ATOM 720 C CA . SER A 1 90 ? 5.657 -4.847 0.518 1.00 91.38 90 SER A CA 1
ATOM 721 C C . SER A 1 90 ? 4.793 -3.752 1.158 1.00 91.38 90 SER A C 1
ATOM 723 O O . SER A 1 90 ? 5.365 -2.875 1.809 1.00 91.38 90 SER A O 1
ATOM 725 N N . LEU A 1 91 ? 3.466 -3.765 0.974 1.00 88.31 91 LEU A N 1
ATOM 726 C CA . LEU A 1 91 ? 2.531 -2.765 1.529 1.00 88.31 91 LEU A CA 1
ATOM 727 C C . LEU A 1 91 ? 2.390 -2.832 3.063 1.00 88.31 91 LEU A C 1
ATOM 729 O O . LEU A 1 91 ? 2.316 -3.945 3.627 1.00 88.31 91 LEU A O 1
#

Secondary structure (DSSP, 8-state):
-----TT-S-----EEEE--SSTTTTHHHHH-----EEEEEE-GGG--SHHHHHHT-GGG-TTEEEEEEE----TTS---HHHHHHHHHH-

Sequence (91 aa):
MHGGISKLKELQFSSDFVVERQENGTQELGELVNLRGTFEIKKLENVVEGKEARNARIIDKKHIDYLLLKWCSDDDMVSSTQTERDILDSL

pLDDT: mean 78.41, std 14.36, range [41.12, 91.75]

Organism: Arachis hypogaea (NCBI:txid3818)